Protein AF-A0A5E9ART2-F1 (afdb_monomer_lite)

Radius of gyration: 23.24 Å; chains: 1; bounding box: 52×33×61 Å

pLDDT: mean 84.57, std 8.69, range [63.69, 96.0]

Secondary structure (DSSP, 8-state):
-EEEEEE--EE------EEEE-TTS-EEEE----EE---EEEEEEEEETTEEEEEE--HHHHHHTTT-S-S-GGGS----SSEEEEEE--B-SSS-B-

Foldseek 3Di:
DWDWDKDWDKDWDPDDFDWDQDPVRDIDTDDIDIDTDDMDTQDTWDDDPQWIWAWAADPQQVVVVHCPPDPCSPVDDDGDSTDTDTGGWDDPVPPDID

Sequence (98 aa):
KTYTETRFNFGNRNGYGATATTTGGGTALLGNPAGNKSVSLNFAWIQLGGLRVGKDESAFNTFIGYAGNVIQDTIVPYGDFDTNVVQYYFDAGNGFSA

Structure (mmCIF, N/CA/C/O backbone):
data_AF-A0A5E9ART2-F1
#
_entry.id   AF-A0A5E9ART2-F1
#
loop_
_atom_site.group_PDB
_atom_site.id
_atom_site.type_symbol
_atom_site.label_atom_id
_atom_site.label_alt_id
_atom_site.label_comp_id
_atom_site.label_asym_id
_atom_site.label_entity_id
_atom_site.label_seq_id
_atom_site.pdbx_PDB_ins_code
_atom_site.Cartn_x
_atom_site.Cartn_y
_atom_site.Cartn_z
_atom_site.occupancy
_atom_site.B_iso_or_equiv
_atom_site.auth_seq_id
_atom_site.auth_comp_id
_atom_site.auth_asym_id
_atom_site.auth_atom_id
_atom_site.pdbx_PDB_model_num
ATOM 1 N N . LYS A 1 1 ? -14.138 -6.495 2.794 1.00 90.38 1 LYS A N 1
ATOM 2 C CA . LYS A 1 1 ? -13.603 -5.895 1.546 1.00 90.38 1 LYS A CA 1
ATOM 3 C C . LYS A 1 1 ? -12.153 -6.323 1.376 1.00 90.38 1 LYS A C 1
ATOM 5 O O . LYS A 1 1 ? -11.481 -6.504 2.381 1.00 90.38 1 LYS A O 1
ATOM 10 N N . THR A 1 2 ? -11.691 -6.478 0.144 1.00 93.88 2 THR A N 1
ATOM 11 C CA . THR A 1 2 ? -10.321 -6.905 -0.171 1.00 93.88 2 THR A CA 1
ATOM 12 C C . THR A 1 2 ? -9.800 -6.002 -1.278 1.00 93.88 2 THR A C 1
ATOM 14 O O . THR A 1 2 ? -10.579 -5.642 -2.161 1.00 93.88 2 THR A O 1
ATOM 17 N N . TYR A 1 3 ? -8.527 -5.621 -1.223 1.00 94.62 3 TYR A N 1
ATOM 18 C CA . TYR A 1 3 ? -7.878 -4.818 -2.257 1.00 94.62 3 TYR A CA 1
ATOM 19 C C . TYR A 1 3 ? -6.485 -5.361 -2.539 1.00 94.62 3 TYR A C 1
ATOM 21 O O . TYR A 1 3 ? -5.776 -5.814 -1.638 1.00 94.62 3 TYR A O 1
ATOM 29 N N . THR A 1 4 ? -6.099 -5.346 -3.806 1.00 95.75 4 THR A N 1
ATOM 30 C CA . THR A 1 4 ? -4.766 -5.750 -4.234 1.00 95.75 4 THR A CA 1
ATOM 31 C C . THR A 1 4 ? -4.388 -4.972 -5.480 1.00 95.75 4 THR A C 1
ATOM 33 O O . THR A 1 4 ? -5.182 -4.881 -6.414 1.00 95.75 4 THR A O 1
ATOM 36 N N . GLU A 1 5 ? -3.164 -4.458 -5.500 1.00 95.31 5 GLU A N 1
ATOM 37 C CA . GLU A 1 5 ? -2.558 -3.824 -6.661 1.00 95.31 5 GLU A CA 1
ATOM 38 C C . GLU A 1 5 ? -1.205 -4.469 -6.950 1.00 95.31 5 GLU A C 1
ATOM 40 O O . GLU A 1 5 ? -0.230 -4.303 -6.211 1.00 95.31 5 GLU A O 1
ATOM 45 N N . THR A 1 6 ? -1.157 -5.180 -8.071 1.00 95.50 6 THR A N 1
ATOM 46 C CA . THR A 1 6 ? 0.053 -5.806 -8.599 1.00 95.50 6 THR A CA 1
ATOM 47 C C . THR A 1 6 ? 0.395 -5.161 -9.931 1.00 95.50 6 THR A C 1
ATOM 49 O O . THR A 1 6 ? -0.458 -5.062 -10.813 1.00 95.50 6 THR A O 1
ATOM 52 N N . ARG A 1 7 ? 1.654 -4.765 -10.111 1.00 95.31 7 ARG A N 1
ATOM 53 C CA . ARG A 1 7 ? 2.154 -4.194 -11.359 1.00 95.31 7 ARG A CA 1
ATOM 54 C C . ARG A 1 7 ? 3.111 -5.155 -12.047 1.00 95.31 7 ARG A C 1
ATOM 56 O O . ARG A 1 7 ? 4.146 -5.531 -11.497 1.00 95.31 7 ARG A O 1
ATOM 63 N N . PHE A 1 8 ? 2.782 -5.497 -13.287 1.00 96.00 8 PHE A N 1
ATOM 64 C CA . PHE A 1 8 ? 3.665 -6.221 -14.194 1.00 96.00 8 PHE A CA 1
ATOM 65 C C . PHE A 1 8 ? 4.407 -5.213 -15.060 1.00 96.00 8 PHE A C 1
ATOM 67 O O . PHE A 1 8 ? 3.790 -4.427 -15.777 1.00 96.00 8 PHE A O 1
ATOM 74 N N . ASN A 1 9 ? 5.732 -5.221 -14.965 1.00 93.56 9 ASN A N 1
ATOM 75 C CA . ASN A 1 9 ? 6.571 -4.242 -15.636 1.00 93.56 9 ASN A CA 1
ATOM 76 C C . ASN A 1 9 ? 7.253 -4.879 -16.849 1.00 93.56 9 ASN A C 1
ATOM 78 O O . ASN A 1 9 ? 7.743 -6.008 -16.792 1.00 93.56 9 ASN A O 1
ATOM 82 N N . PHE A 1 10 ? 7.338 -4.119 -17.934 1.00 93.31 10 PHE A N 1
ATOM 83 C CA . PHE A 1 10 ? 8.039 -4.500 -19.155 1.00 93.31 10 PHE A CA 1
ATOM 84 C C . PHE A 1 10 ? 9.051 -3.419 -19.496 1.00 93.31 10 PHE A C 1
ATOM 86 O O . PHE A 1 10 ? 8.862 -2.247 -19.177 1.00 93.31 10 PHE A O 1
ATOM 93 N N . GLY A 1 11 ? 10.140 -3.799 -20.149 1.00 90.25 11 GLY A N 1
ATOM 94 C CA . GLY A 1 11 ? 11.095 -2.818 -20.629 1.00 90.25 11 GLY A CA 1
ATOM 95 C C . GLY A 1 11 ? 12.230 -3.447 -21.403 1.00 90.25 11 GLY A C 1
ATOM 96 O O . GLY A 1 11 ? 12.483 -4.649 -21.342 1.00 90.25 11 GLY A O 1
ATOM 97 N N . ASN A 1 12 ? 12.953 -2.605 -22.112 1.00 86.88 12 ASN A N 1
ATOM 98 C CA . ASN A 1 12 ? 14.186 -2.976 -22.775 1.00 86.88 12 ASN A CA 1
ATOM 99 C C . ASN A 1 12 ? 15.380 -2.706 -21.833 1.00 86.88 12 ASN A C 1
ATOM 101 O O . ASN A 1 12 ? 15.218 -2.433 -20.635 1.00 86.88 12 ASN A O 1
ATOM 105 N N . ARG A 1 13 ? 16.600 -2.910 -22.314 1.00 79.62 13 ARG A N 1
ATOM 106 C CA . ARG A 1 13 ? 17.834 -2.522 -21.618 1.00 79.62 13 ARG A CA 1
ATOM 107 C C . ARG A 1 13 ? 18.237 -1.120 -22.095 1.00 79.62 13 ARG A C 1
ATOM 109 O O . ARG A 1 13 ? 17.794 -0.665 -23.143 1.00 79.62 13 ARG A O 1
ATOM 116 N N . ASN A 1 14 ? 19.111 -0.433 -21.365 1.00 74.94 14 ASN A N 1
ATOM 117 C CA . ASN A 1 14 ? 19.739 0.788 -21.884 1.00 74.94 14 ASN A CA 1
ATOM 118 C C . ASN A 1 14 ? 20.904 0.420 -22.827 1.00 74.94 14 ASN A C 1
ATOM 120 O O . ASN A 1 14 ? 22.064 0.709 -22.550 1.00 74.94 14 ASN A O 1
ATOM 124 N N . GLY A 1 15 ? 20.606 -0.368 -23.865 1.00 70.00 15 GLY A N 1
ATOM 125 C CA . GLY A 1 15 ? 21.576 -0.768 -24.880 1.00 70.00 15 GLY A CA 1
ATOM 126 C C . GLY A 1 15 ? 21.600 0.252 -26.012 1.00 70.00 15 GLY A C 1
ATOM 127 O O . GLY A 1 15 ? 20.545 0.573 -26.558 1.00 70.00 15 GLY A O 1
ATOM 128 N N . TYR A 1 16 ? 22.789 0.738 -26.374 1.00 67.75 16 TYR A N 1
ATOM 129 C CA . TYR A 1 16 ? 22.975 1.517 -27.598 1.00 67.75 16 TYR A CA 1
ATOM 130 C C . TYR A 1 16 ? 22.651 0.646 -28.812 1.00 67.75 16 TYR A C 1
ATOM 132 O O . TYR A 1 16 ? 23.026 -0.527 -28.840 1.00 67.75 16 TYR A O 1
ATOM 140 N N . GLY A 1 17 ? 21.976 1.220 -29.811 1.00 69.56 17 GLY A N 1
ATOM 141 C CA . GLY A 1 17 ? 21.760 0.542 -31.085 1.00 69.56 17 GLY A CA 1
ATOM 142 C C . GLY A 1 17 ? 23.109 0.258 -31.734 1.00 69.56 17 GLY A C 1
ATOM 143 O O . GLY A 1 17 ? 23.768 1.176 -32.216 1.00 69.56 17 GLY A O 1
ATOM 144 N N . ALA A 1 18 ? 23.539 -0.998 -31.704 1.00 72.62 18 ALA A N 1
ATOM 145 C CA . ALA A 1 18 ? 24.747 -1.444 -32.374 1.00 72.62 18 ALA A CA 1
ATOM 146 C C . ALA A 1 18 ? 24.359 -2.168 -33.665 1.00 72.62 18 ALA A C 1
ATOM 148 O O . ALA A 1 18 ? 23.253 -2.688 -33.803 1.00 72.62 18 ALA A O 1
ATOM 149 N N . THR A 1 19 ? 25.267 -2.217 -34.630 1.00 82.50 19 THR A N 1
ATOM 150 C CA . THR A 1 19 ? 25.090 -3.006 -35.850 1.00 82.50 19 THR A CA 1
ATOM 151 C C . THR A 1 19 ? 26.265 -3.953 -36.012 1.00 82.50 19 THR A C 1
ATOM 153 O O . THR A 1 19 ? 27.407 -3.524 -35.870 1.00 82.50 19 THR A O 1
ATOM 156 N N . ALA A 1 20 ? 26.006 -5.221 -36.323 1.00 80.38 20 ALA A N 1
ATOM 157 C CA . ALA A 1 20 ? 27.033 -6.171 -36.746 1.00 80.38 20 ALA A CA 1
ATOM 158 C C . ALA A 1 20 ? 26.925 -6.450 -38.238 1.00 80.38 20 ALA A C 1
ATOM 160 O O . ALA A 1 20 ? 25.826 -6.551 -38.776 1.00 80.38 20 ALA A O 1
ATOM 161 N N . THR A 1 21 ? 28.063 -6.656 -38.890 1.00 85.06 21 THR A N 1
ATOM 162 C CA . THR A 1 21 ? 28.095 -7.222 -40.239 1.00 85.06 21 THR A CA 1
ATOM 163 C C . THR A 1 21 ? 27.861 -8.728 -40.147 1.00 85.06 21 THR A C 1
ATOM 165 O O . THR A 1 21 ? 28.551 -9.424 -39.401 1.00 85.06 21 THR A O 1
ATOM 168 N N . THR A 1 22 ? 26.874 -9.246 -40.872 1.00 82.25 22 THR A N 1
ATOM 169 C CA . THR A 1 22 ? 26.597 -10.684 -40.944 1.00 82.25 22 THR A CA 1
ATOM 170 C C . THR A 1 22 ? 27.631 -11.385 -41.824 1.00 82.25 22 THR A C 1
ATOM 172 O O . THR A 1 22 ? 28.252 -10.767 -42.688 1.00 82.25 22 THR A O 1
ATOM 175 N N . THR A 1 23 ? 27.787 -12.702 -41.663 1.00 84.88 23 THR A N 1
ATOM 176 C CA . THR A 1 23 ? 28.704 -13.528 -42.474 1.00 84.88 23 THR A CA 1
ATOM 177 C C . THR A 1 23 ? 28.430 -13.436 -43.987 1.00 84.88 23 THR A C 1
ATOM 179 O O . THR A 1 23 ? 29.315 -13.726 -44.782 1.00 84.88 23 THR A O 1
ATOM 182 N N . GLY A 1 24 ? 27.234 -12.986 -44.394 1.00 86.81 24 GLY A N 1
ATOM 183 C CA . GLY A 1 24 ? 26.854 -12.726 -45.789 1.00 86.81 24 GLY A CA 1
ATOM 184 C C . GLY A 1 24 ? 26.997 -11.269 -46.255 1.00 86.81 24 GLY A C 1
ATOM 185 O O . GLY A 1 24 ? 26.487 -10.938 -47.320 1.00 86.81 24 GLY A O 1
ATOM 186 N N . GLY A 1 25 ? 27.630 -10.385 -45.473 1.00 83.44 25 GLY A N 1
ATOM 187 C CA . GLY A 1 25 ? 27.871 -8.982 -45.844 1.00 83.44 25 GLY A CA 1
ATOM 188 C C . GLY A 1 25 ? 26.703 -8.012 -45.609 1.00 83.44 25 GLY A C 1
ATOM 189 O O . GLY A 1 25 ? 26.784 -6.860 -46.026 1.00 83.44 25 GLY A O 1
ATOM 190 N N . GLY A 1 26 ? 25.626 -8.442 -44.943 1.00 82.44 26 GLY A N 1
ATOM 191 C CA . GLY A 1 26 ? 24.509 -7.571 -44.545 1.00 82.44 26 GLY A CA 1
ATOM 192 C C . GLY A 1 26 ? 24.726 -6.914 -43.176 1.00 82.44 26 GLY A C 1
ATOM 193 O O . GLY A 1 26 ? 25.624 -7.305 -42.437 1.00 82.44 26 GLY A O 1
ATOM 194 N N . THR A 1 27 ? 23.890 -5.946 -42.796 1.00 81.81 27 THR A N 1
ATOM 195 C CA . THR A 1 27 ? 23.892 -5.347 -41.448 1.00 81.81 27 THR A CA 1
ATOM 196 C C . THR A 1 27 ? 22.802 -5.979 -40.573 1.00 81.81 27 THR A C 1
ATOM 198 O O . THR A 1 27 ? 21.651 -6.109 -40.982 1.00 81.81 27 THR A O 1
ATOM 201 N N . ALA A 1 28 ? 23.149 -6.390 -39.355 1.00 79.69 28 ALA A N 1
ATOM 202 C CA . ALA A 1 28 ? 22.227 -6.875 -38.332 1.00 79.69 28 ALA A CA 1
ATOM 203 C C . ALA A 1 28 ? 22.165 -5.874 -37.179 1.00 79.69 28 ALA A C 1
ATOM 205 O O . ALA A 1 28 ? 23.204 -5.441 -36.685 1.00 79.69 28 ALA A O 1
ATOM 206 N N . LEU A 1 29 ? 20.959 -5.535 -36.722 1.00 75.88 29 LEU A N 1
ATOM 207 C CA . LEU A 1 29 ? 20.775 -4.720 -35.523 1.00 75.88 29 LEU A CA 1
ATOM 208 C C . LEU A 1 29 ? 21.146 -5.558 -34.292 1.00 75.88 29 LEU A C 1
ATOM 210 O O . LEU A 1 29 ? 20.456 -6.511 -33.930 1.00 75.88 29 LEU A O 1
ATOM 214 N N . LEU A 1 30 ? 22.259 -5.210 -33.658 1.00 74.19 30 LEU A N 1
ATOM 215 C CA . LEU A 1 30 ? 22.667 -5.747 -32.376 1.00 74.19 30 LEU A CA 1
ATOM 216 C C . LEU A 1 30 ? 22.046 -4.921 -31.253 1.00 74.19 30 LEU A C 1
ATOM 218 O O . LEU A 1 30 ? 22.436 -3.786 -30.993 1.00 74.19 30 LEU A O 1
ATOM 222 N N . GLY A 1 31 ? 21.156 -5.575 -30.515 1.00 71.44 31 GLY A N 1
ATOM 223 C CA . GLY A 1 31 ? 20.865 -5.203 -29.140 1.00 71.44 31 GLY A CA 1
ATOM 224 C C . GLY A 1 31 ? 19.785 -4.142 -28.982 1.00 71.44 31 GLY A C 1
ATOM 225 O O . GLY A 1 31 ? 19.974 -2.975 -29.284 1.00 71.44 31 GLY A O 1
ATOM 226 N N . ASN A 1 32 ? 18.653 -4.575 -28.436 1.00 78.19 32 ASN A N 1
ATOM 227 C CA . ASN A 1 32 ? 18.022 -4.034 -27.231 1.00 78.19 32 ASN A CA 1
ATOM 228 C C . ASN A 1 32 ? 16.694 -4.793 -27.012 1.00 78.19 32 ASN A C 1
ATOM 230 O O . ASN A 1 32 ? 15.616 -4.212 -27.157 1.00 78.19 32 ASN A O 1
ATOM 234 N N . PRO A 1 33 ? 16.737 -6.120 -26.776 1.00 81.94 33 PRO A N 1
ATOM 235 C CA . PRO A 1 33 ? 15.520 -6.918 -26.736 1.00 81.94 33 PRO A CA 1
ATOM 236 C C . PRO A 1 33 ? 14.623 -6.472 -25.576 1.00 81.94 33 PRO A C 1
ATOM 238 O O . PRO A 1 33 ? 15.088 -6.281 -24.447 1.00 81.94 33 PRO A O 1
ATOM 241 N N . ALA A 1 34 ? 13.331 -6.321 -25.863 1.00 87.00 34 ALA A N 1
ATOM 242 C CA . ALA A 1 34 ? 12.317 -6.142 -24.835 1.00 87.00 34 ALA A CA 1
ATOM 243 C C . ALA A 1 34 ? 12.207 -7.412 -23.980 1.00 87.00 34 ALA A C 1
ATOM 245 O O . ALA A 1 34 ? 12.358 -8.529 -24.476 1.00 87.00 34 ALA A O 1
AT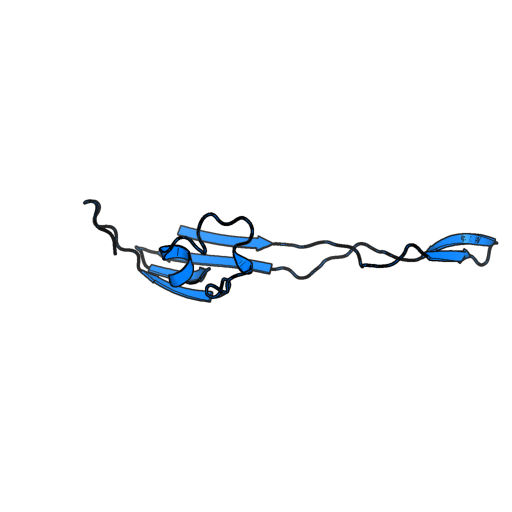OM 246 N N . GLY A 1 35 ? 11.938 -7.237 -22.691 1.00 89.88 35 GLY A N 1
ATOM 247 C CA . GLY A 1 35 ? 11.713 -8.344 -21.776 1.00 89.88 35 GLY A CA 1
ATOM 248 C C . GLY A 1 35 ? 10.923 -7.928 -20.544 1.00 89.88 35 GLY A C 1
ATOM 249 O O . GLY A 1 35 ? 10.681 -6.744 -20.289 1.00 89.88 35 GLY A O 1
ATOM 250 N N . ASN A 1 36 ? 10.536 -8.930 -19.765 1.00 93.62 36 ASN A N 1
ATOM 251 C CA . ASN A 1 36 ? 9.848 -8.720 -18.500 1.00 93.62 36 ASN A CA 1
ATOM 252 C C . ASN A 1 36 ? 10.811 -8.096 -17.479 1.00 93.62 36 ASN A C 1
ATOM 254 O O . ASN A 1 36 ? 12.009 -8.396 -17.458 1.00 93.62 36 ASN A O 1
ATOM 258 N N . LYS A 1 37 ? 10.279 -7.224 -16.627 1.00 91.75 37 LYS A N 1
ATOM 259 C CA . LYS A 1 37 ? 10.954 -6.685 -15.442 1.00 91.75 37 LYS A CA 1
ATOM 260 C C . LYS A 1 37 ? 10.304 -7.267 -14.187 1.00 91.75 37 LYS A C 1
ATOM 262 O O . LYS A 1 37 ? 9.328 -8.012 -14.272 1.00 91.75 37 LYS A O 1
ATOM 267 N N . SER A 1 38 ? 10.858 -6.933 -13.025 1.00 93.81 38 SER A N 1
ATOM 268 C CA . 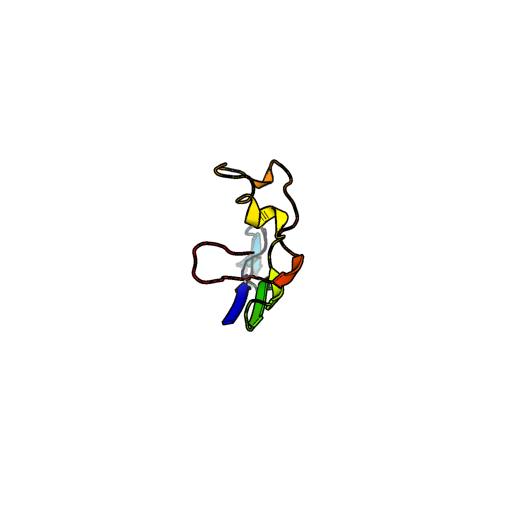SER A 1 38 ? 10.308 -7.364 -11.741 1.00 93.81 38 SER A CA 1
ATOM 269 C C . SER A 1 38 ? 8.843 -6.957 -11.601 1.00 93.81 38 SER A C 1
ATOM 271 O O . SER A 1 38 ? 8.452 -5.841 -11.952 1.00 93.81 38 SER A O 1
ATOM 273 N N . VAL A 1 39 ? 8.042 -7.874 -11.069 1.00 94.56 39 VAL A N 1
ATOM 274 C CA . VAL A 1 39 ? 6.670 -7.599 -10.641 1.00 94.56 39 VAL A CA 1
ATOM 275 C C . VAL A 1 39 ? 6.733 -6.861 -9.306 1.00 94.56 39 VAL A C 1
ATOM 277 O O . VAL A 1 39 ? 7.527 -7.243 -8.447 1.00 94.56 39 VAL A O 1
ATOM 280 N N . SER A 1 40 ? 5.918 -5.821 -9.126 1.00 93.12 40 SER A N 1
ATOM 281 C CA . SER A 1 40 ? 5.769 -5.147 -7.831 1.00 93.12 40 SER A CA 1
ATOM 282 C C . SER A 1 40 ? 4.373 -5.381 -7.263 1.00 93.12 40 SER A C 1
ATOM 284 O O . SER A 1 40 ? 3.383 -5.380 -7.994 1.00 93.12 40 SER A O 1
ATOM 286 N N . LEU A 1 41 ? 4.303 -5.606 -5.954 1.00 92.56 41 LEU A N 1
ATOM 287 C CA . LEU A 1 41 ? 3.059 -5.683 -5.195 1.00 92.56 41 LEU A CA 1
ATOM 288 C C . LEU A 1 41 ? 2.987 -4.430 -4.330 1.00 92.56 41 LEU A C 1
ATOM 290 O O . LEU A 1 41 ? 3.749 -4.330 -3.368 1.00 92.56 41 LEU A O 1
ATOM 294 N N . ASN A 1 42 ? 2.122 -3.489 -4.695 1.00 90.88 42 ASN A N 1
ATOM 295 C CA . ASN A 1 42 ? 2.048 -2.182 -4.039 1.00 90.88 42 ASN A CA 1
ATOM 296 C C . ASN A 1 42 ? 1.088 -2.247 -2.843 1.00 90.88 42 ASN A C 1
ATOM 298 O O . ASN A 1 42 ? 1.448 -1.881 -1.733 1.00 90.88 42 ASN A O 1
ATOM 302 N N . PHE A 1 43 ? -0.088 -2.849 -3.043 1.00 93.19 43 PHE A N 1
ATOM 303 C CA . PHE A 1 43 ? -1.111 -3.010 -2.009 1.00 93.19 43 PHE A CA 1
ATOM 304 C C . PHE A 1 43 ? -1.634 -4.444 -1.999 1.00 93.19 43 PHE A C 1
ATOM 306 O O . PHE A 1 43 ? -1.848 -5.022 -3.064 1.00 93.19 43 PHE A O 1
ATOM 313 N N . ALA A 1 44 ? -1.871 -5.022 -0.822 1.00 95.56 44 ALA A N 1
ATOM 314 C CA . ALA A 1 44 ? -2.500 -6.337 -0.695 1.00 95.56 44 ALA A CA 1
ATOM 315 C C . ALA A 1 44 ? -3.082 -6.536 0.704 1.00 95.56 44 ALA A C 1
ATOM 317 O O . ALA A 1 44 ? -2.363 -6.918 1.625 1.00 95.56 44 ALA A O 1
ATOM 318 N N . TRP A 1 45 ? -4.382 -6.311 0.881 1.00 95.44 45 TRP A N 1
ATOM 319 C CA . TRP A 1 45 ? -5.010 -6.419 2.196 1.00 95.44 45 TRP A CA 1
ATOM 320 C C . TRP A 1 45 ? -6.449 -6.927 2.147 1.00 95.44 45 TRP A C 1
ATOM 322 O O . TRP A 1 45 ? -7.174 -6.793 1.157 1.00 95.44 45 TRP A O 1
ATOM 332 N N . ILE A 1 46 ? -6.880 -7.472 3.283 1.00 95.31 46 ILE A N 1
ATOM 333 C CA . ILE A 1 46 ? -8.266 -7.838 3.574 1.00 95.31 46 ILE A CA 1
ATOM 334 C C . ILE A 1 46 ? -8.760 -7.018 4.765 1.00 95.31 46 ILE A C 1
ATOM 336 O O . ILE A 1 46 ? -8.005 -6.761 5.699 1.00 95.31 46 ILE A O 1
ATOM 340 N N . GLN A 1 47 ? -10.024 -6.593 4.733 1.00 93.88 47 GLN A N 1
ATOM 341 C CA . GLN A 1 47 ? -10.684 -5.916 5.846 1.00 93.88 47 GLN A CA 1
ATOM 342 C C . GLN A 1 47 ? -12.045 -6.544 6.157 1.00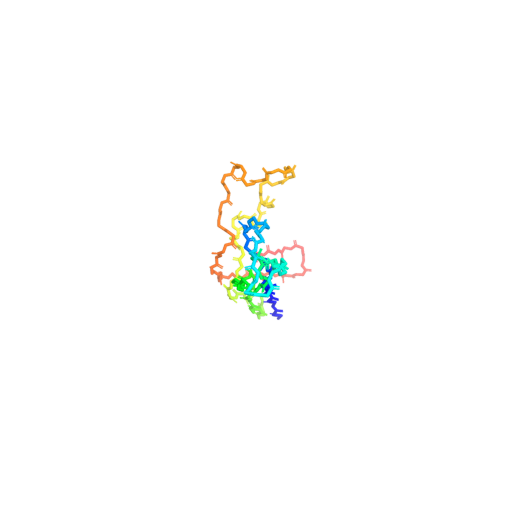 93.88 47 GLN A C 1
ATOM 344 O O . GLN A 1 47 ? -12.917 -6.629 5.281 1.00 93.88 47 GLN A O 1
ATOM 349 N N . LEU A 1 48 ? -12.237 -6.916 7.423 1.00 92.25 48 LEU A N 1
ATOM 350 C CA . LEU A 1 48 ? -13.434 -7.552 7.972 1.00 92.25 48 LEU A CA 1
ATOM 351 C C . LEU A 1 48 ? -13.886 -6.781 9.215 1.00 92.25 48 LEU A C 1
ATOM 353 O O . LEU A 1 48 ? -13.115 -6.636 10.156 1.00 92.25 48 LEU A O 1
ATOM 357 N N . GLY A 1 49 ? -15.117 -6.261 9.209 1.00 90.06 49 GLY A N 1
ATOM 358 C CA . GLY A 1 49 ? -15.695 -5.593 10.385 1.00 90.06 49 GLY A CA 1
ATOM 359 C C . GLY A 1 49 ? -14.844 -4.456 10.966 1.00 90.06 49 GLY A C 1
ATOM 360 O O . GLY A 1 49 ? -14.807 -4.299 12.176 1.00 90.06 49 GLY A O 1
ATOM 361 N N . GLY A 1 50 ? -14.108 -3.721 10.125 1.00 90.06 50 GLY A N 1
ATOM 362 C CA . GLY A 1 50 ? -13.199 -2.649 10.557 1.00 90.06 50 GLY A CA 1
ATOM 363 C C . GLY A 1 50 ? -11.732 -3.067 10.684 1.00 90.06 50 GLY A C 1
ATOM 364 O O . GLY A 1 50 ? -10.859 -2.249 10.416 1.00 90.06 50 GLY A O 1
ATOM 365 N N . LEU A 1 51 ? -11.432 -4.338 10.968 1.00 92.50 51 LEU A N 1
ATOM 366 C CA . LEU A 1 51 ? -10.057 -4.842 11.073 1.00 92.50 51 LEU A CA 1
ATOM 367 C C . LEU A 1 51 ? -9.461 -5.096 9.687 1.00 92.50 51 LEU A C 1
ATOM 369 O O . LEU A 1 51 ? -10.003 -5.906 8.935 1.00 92.50 51 LEU A O 1
ATOM 373 N N . ARG A 1 52 ? -8.346 -4.439 9.360 1.00 93.69 52 ARG A N 1
ATOM 374 C CA . ARG A 1 52 ? -7.540 -4.652 8.151 1.00 93.69 52 ARG A CA 1
ATOM 375 C C . ARG A 1 52 ? -6.191 -5.272 8.500 1.00 93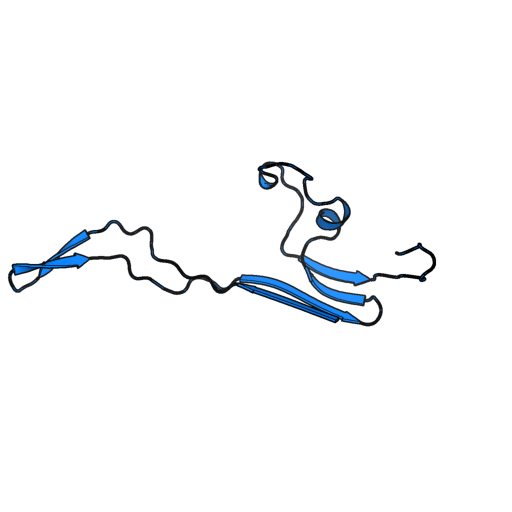.69 52 ARG A C 1
ATOM 377 O O . ARG A 1 52 ? -5.509 -4.806 9.409 1.00 93.69 52 ARG A O 1
ATOM 384 N N . VAL A 1 53 ? -5.796 -6.270 7.713 1.00 93.62 53 VAL A N 1
ATOM 385 C CA . VAL A 1 53 ? -4.473 -6.907 7.771 1.00 93.62 53 VAL A CA 1
ATOM 386 C C . VAL A 1 53 ? -3.928 -7.073 6.353 1.00 93.62 53 VAL A C 1
ATOM 388 O O . VAL A 1 53 ? -4.675 -7.464 5.449 1.00 93.62 53 VAL A O 1
ATOM 391 N N . GLY A 1 54 ? -2.641 -6.788 6.151 1.00 94.81 54 GLY A N 1
ATOM 392 C CA . GLY A 1 54 ? -1.965 -7.009 4.873 1.00 94.81 54 GLY A CA 1
ATOM 393 C C . GLY A 1 54 ? -0.787 -6.072 4.635 1.00 94.81 54 GLY A C 1
ATOM 394 O O . GLY A 1 54 ? -0.131 -5.649 5.580 1.00 94.81 54 GLY A O 1
ATOM 395 N N . LYS A 1 55 ? -0.539 -5.752 3.367 1.00 93.44 55 LYS A N 1
ATOM 396 C CA . LYS A 1 55 ? 0.423 -4.752 2.909 1.00 93.44 55 LYS A CA 1
ATOM 397 C C . LYS A 1 55 ? -0.303 -3.482 2.475 1.00 93.44 55 LYS A C 1
ATOM 399 O O . LYS A 1 55 ? -1.225 -3.552 1.655 1.00 93.44 55 LYS A O 1
ATOM 404 N N . ASP A 1 56 ? 0.129 -2.356 3.019 1.00 90.75 56 ASP A N 1
ATOM 405 C CA . ASP A 1 56 ? -0.373 -1.019 2.712 1.00 90.75 56 ASP A CA 1
ATOM 406 C C . ASP A 1 56 ? 0.722 0.012 3.042 1.00 90.75 56 ASP A C 1
ATOM 408 O O . ASP A 1 56 ? 1.793 -0.331 3.556 1.00 90.75 56 ASP A O 1
ATOM 412 N N . GLU A 1 57 ? 0.463 1.277 2.764 1.00 89.81 57 GLU A N 1
ATOM 413 C CA . GLU A 1 57 ? 1.361 2.357 3.167 1.00 89.81 57 GLU A CA 1
ATOM 414 C C . GLU A 1 57 ? 1.260 2.640 4.672 1.00 89.81 57 GLU A C 1
ATOM 416 O O . GLU A 1 57 ? 0.273 2.301 5.332 1.00 89.81 57 GLU A O 1
ATOM 421 N N . SER A 1 58 ? 2.298 3.269 5.232 1.00 83.06 58 SER A N 1
ATOM 422 C CA . SER A 1 58 ? 2.323 3.613 6.654 1.00 83.06 58 SER A CA 1
ATOM 423 C C . SER A 1 58 ? 1.147 4.513 7.035 1.00 83.06 58 SER A C 1
ATOM 425 O O . SER A 1 58 ? 0.941 5.568 6.430 1.00 83.06 58 SER A O 1
ATOM 427 N N . ALA A 1 59 ? 0.449 4.168 8.122 1.00 81.88 59 ALA A N 1
ATOM 428 C CA . ALA A 1 59 ? -0.622 4.998 8.673 1.00 81.88 59 ALA A CA 1
ATOM 429 C C . ALA A 1 59 ? -0.148 6.425 9.006 1.00 81.88 59 ALA A C 1
ATOM 431 O O . ALA A 1 59 ? -0.924 7.371 8.893 1.00 81.88 59 ALA A O 1
ATOM 432 N N . PHE A 1 60 ? 1.131 6.602 9.359 1.00 82.00 60 PHE A N 1
ATOM 433 C CA . PHE A 1 60 ? 1.719 7.926 9.585 1.00 82.00 60 PHE A CA 1
ATOM 434 C C . PHE A 1 60 ? 1.752 8.776 8.313 1.00 82.00 60 PHE A C 1
ATOM 436 O O . PHE A 1 60 ? 1.512 9.975 8.397 1.00 82.00 60 PHE A O 1
ATOM 443 N N . ASN A 1 61 ? 2.004 8.163 7.154 1.00 79.44 61 ASN A N 1
ATOM 444 C CA . ASN A 1 61 ? 2.033 8.855 5.866 1.00 79.44 61 ASN A CA 1
ATOM 445 C C . ASN A 1 61 ? 0.616 9.155 5.377 1.00 79.44 61 ASN A C 1
ATOM 447 O O . ASN A 1 61 ? 0.315 10.282 4.990 1.00 79.44 61 ASN A O 1
ATOM 451 N N . THR A 1 62 ? -0.284 8.174 5.438 1.00 82.69 62 THR A N 1
ATOM 452 C CA . THR A 1 62 ? -1.640 8.339 4.903 1.00 82.69 62 THR A CA 1
ATOM 453 C C . THR A 1 62 ? -2.485 9.292 5.745 1.00 82.69 62 THR A C 1
ATOM 455 O O . THR A 1 62 ? -3.293 10.036 5.198 1.00 82.69 62 THR A O 1
ATOM 458 N N . PHE A 1 63 ? -2.304 9.300 7.072 1.00 81.19 63 PHE A N 1
ATOM 459 C CA . PHE A 1 63 ? -3.108 10.128 7.977 1.00 81.19 63 PHE A CA 1
ATOM 460 C C . PHE A 1 63 ? -2.866 11.629 7.783 1.00 81.19 63 PHE A C 1
ATOM 462 O O . PHE A 1 63 ? -3.808 12.415 7.848 1.00 81.19 63 PHE A O 1
ATOM 469 N N . ILE A 1 64 ? -1.619 12.029 7.517 1.00 82.12 64 ILE A N 1
ATOM 470 C CA . ILE A 1 64 ? -1.254 13.438 7.299 1.00 82.12 64 ILE A CA 1
ATOM 471 C C . ILE A 1 64 ? -1.425 13.890 5.841 1.00 82.12 64 ILE A C 1
ATOM 473 O O . ILE A 1 64 ? -1.252 15.071 5.549 1.00 82.12 64 ILE A O 1
ATOM 477 N N . GLY A 1 65 ? -1.771 12.974 4.930 1.00 81.94 65 GLY A N 1
ATOM 478 C CA . GLY A 1 65 ? -1.865 13.264 3.501 1.00 81.94 65 GLY A CA 1
ATOM 479 C C . GLY A 1 65 ? -0.502 13.350 2.808 1.00 81.94 65 GLY A C 1
ATOM 480 O O . GLY A 1 65 ? -0.300 14.235 1.975 1.00 81.94 65 GLY A O 1
ATOM 481 N N . TYR A 1 66 ? 0.408 12.419 3.116 1.00 83.50 66 TYR A N 1
ATOM 482 C CA . TYR A 1 66 ? 1.756 12.333 2.538 1.00 83.50 66 TYR A CA 1
ATOM 483 C C . TYR A 1 66 ? 2.578 13.601 2.830 1.00 83.50 66 TYR A C 1
ATOM 485 O O . TYR A 1 66 ? 2.403 14.230 3.873 1.00 83.50 66 TYR A O 1
ATOM 493 N N . ALA A 1 67 ? 3.466 14.015 1.926 1.00 79.38 67 ALA A N 1
ATOM 494 C CA . ALA A 1 67 ? 4.175 15.292 2.035 1.00 79.38 67 ALA A CA 1
ATOM 495 C C . ALA A 1 67 ? 3.326 16.513 1.592 1.00 79.38 67 ALA A C 1
ATOM 497 O O . ALA A 1 67 ? 3.845 17.624 1.461 1.00 79.38 67 ALA A O 1
ATOM 498 N N . GLY A 1 68 ? 2.011 16.343 1.404 1.00 76.81 68 GLY A N 1
ATOM 499 C CA . GLY A 1 68 ? 1.091 17.398 0.978 1.00 76.81 68 GLY A CA 1
ATOM 500 C C . GLY A 1 68 ? 1.181 17.728 -0.518 1.00 76.81 68 GLY A C 1
ATOM 501 O O . GLY A 1 68 ? 1.692 16.956 -1.324 1.00 76.81 68 GLY A O 1
ATOM 502 N N . ASN A 1 69 ? 0.669 18.899 -0.914 1.00 78.31 69 ASN A N 1
ATOM 503 C CA . ASN A 1 69 ? 0.588 19.321 -2.321 1.00 78.31 69 ASN A CA 1
ATOM 504 C C . ASN A 1 69 ? 1.917 19.895 -2.838 1.00 78.31 69 ASN A C 1
ATOM 506 O O . ASN A 1 69 ? 2.010 21.080 -3.168 1.00 78.31 69 ASN A O 1
ATOM 510 N N . VAL A 1 70 ? 2.955 19.068 -2.906 1.00 72.75 70 VAL A N 1
ATOM 511 C CA . VAL A 1 70 ? 4.253 19.437 -3.482 1.00 72.75 70 VAL A CA 1
ATOM 512 C C . VAL A 1 70 ? 4.525 18.638 -4.756 1.00 72.75 70 VAL A C 1
ATOM 514 O O . VAL A 1 70 ? 4.176 17.469 -4.868 1.00 72.75 70 VAL A O 1
ATOM 517 N N . ILE A 1 71 ? 5.148 19.283 -5.746 1.00 76.50 71 ILE A N 1
ATOM 518 C CA . ILE A 1 71 ? 5.400 18.691 -7.076 1.00 76.50 71 ILE A CA 1
ATOM 519 C C . ILE A 1 71 ? 6.39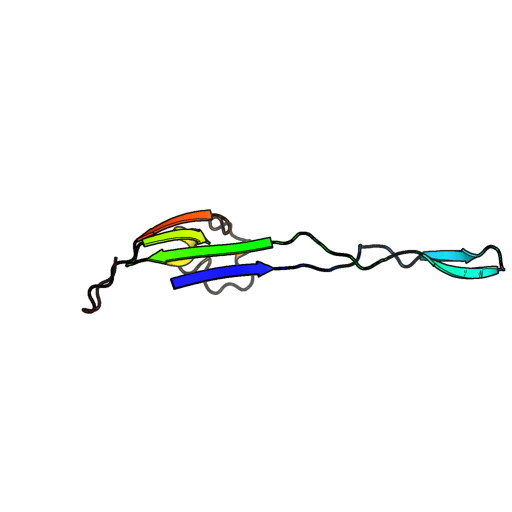7 17.520 -6.998 1.00 76.50 71 ILE A C 1
ATOM 521 O O . ILE A 1 71 ? 6.311 16.578 -7.782 1.00 76.50 71 ILE A O 1
ATOM 525 N N . GLN A 1 72 ? 7.338 17.573 -6.051 1.00 69.81 72 GLN A N 1
ATOM 526 C CA . GLN A 1 72 ? 8.279 16.494 -5.752 1.00 69.81 72 GLN A CA 1
ATOM 527 C C . GLN A 1 72 ? 8.313 16.246 -4.252 1.00 69.81 72 GLN A C 1
ATOM 529 O O . GLN A 1 72 ? 9.091 16.849 -3.514 1.00 69.81 72 GLN A O 1
ATOM 534 N N . ASP A 1 73 ? 7.451 15.346 -3.813 1.00 63.69 73 ASP A N 1
ATOM 535 C CA . ASP A 1 73 ? 7.259 15.058 -2.399 1.00 63.69 73 ASP A CA 1
ATOM 536 C C . ASP A 1 73 ? 8.355 14.142 -1.815 1.00 63.69 73 ASP A C 1
ATOM 538 O O . ASP A 1 73 ? 8.627 14.176 -0.622 1.00 63.69 73 ASP A O 1
ATOM 542 N N . THR A 1 74 ? 9.088 13.433 -2.682 1.00 65.06 74 THR A N 1
ATOM 543 C CA . THR A 1 74 ? 10.168 12.496 -2.335 1.00 65.06 74 THR A CA 1
ATOM 544 C C . THR A 1 74 ? 11.516 13.162 -2.049 1.00 65.06 74 THR A C 1
ATOM 546 O O . THR A 1 74 ? 12.467 12.477 -1.673 1.00 65.06 74 THR A O 1
ATOM 549 N N . ILE A 1 75 ? 11.629 14.488 -2.213 1.00 70.56 75 ILE A N 1
ATOM 550 C CA . ILE A 1 75 ? 12.843 15.243 -1.841 1.00 70.56 75 ILE A CA 1
ATOM 551 C C . ILE A 1 75 ? 12.979 15.334 -0.316 1.00 70.56 75 ILE A C 1
ATOM 553 O O . ILE A 1 75 ? 14.095 15.352 0.206 1.00 70.56 75 ILE A O 1
ATOM 557 N N . VAL A 1 76 ? 11.855 15.378 0.402 1.00 66.38 76 VAL A N 1
ATOM 558 C CA . VAL A 1 76 ? 11.826 15.340 1.864 1.00 66.38 76 VAL A CA 1
ATOM 559 C C . VAL A 1 76 ? 11.439 13.922 2.273 1.00 66.38 76 VAL A C 1
ATOM 561 O O . VAL A 1 76 ? 10.351 13.487 1.918 1.00 66.38 76 VAL A O 1
ATOM 564 N N . PRO A 1 77 ? 12.284 13.172 2.998 1.00 66.19 77 PRO A N 1
ATOM 565 C CA . PRO A 1 77 ? 11.918 11.830 3.434 1.00 66.19 77 PRO A CA 1
ATOM 566 C C . PRO A 1 77 ? 10.695 11.868 4.359 1.00 66.19 77 PRO A C 1
ATOM 568 O O . PR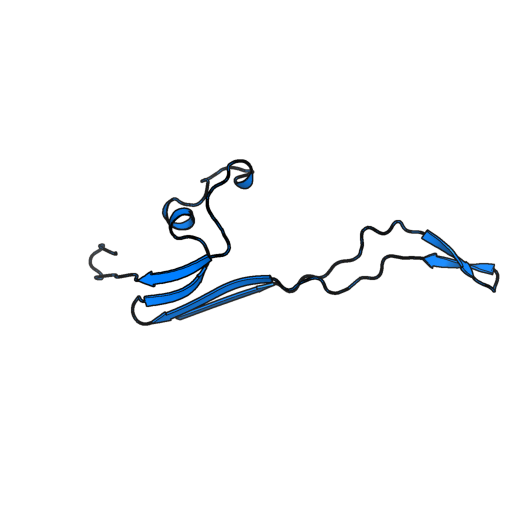O A 1 77 ? 10.733 12.529 5.398 1.00 66.19 77 PRO A O 1
ATOM 571 N N . TYR A 1 78 ? 9.630 11.145 4.006 1.00 66.06 78 TYR A N 1
ATOM 572 C CA . TYR A 1 78 ? 8.442 11.002 4.845 1.00 66.06 78 TYR A CA 1
ATOM 573 C C . TYR A 1 78 ? 7.966 9.538 4.836 1.00 66.06 78 TYR A C 1
ATOM 575 O O . TYR A 1 78 ? 7.341 9.059 3.898 1.00 66.06 78 TYR A O 1
ATOM 583 N N . GLY A 1 79 ? 8.337 8.804 5.889 1.00 70.62 79 GLY A N 1
ATOM 584 C CA . GLY A 1 79 ? 7.927 7.418 6.150 1.00 70.62 79 GLY A CA 1
ATOM 585 C C . GLY A 1 79 ? 8.160 6.399 5.023 1.00 70.62 79 GLY A C 1
ATOM 586 O O . GLY A 1 79 ? 8.739 6.687 3.980 1.00 70.62 79 GLY A O 1
ATOM 587 N N . ASP A 1 80 ? 7.685 5.179 5.261 1.00 74.94 80 ASP A N 1
ATOM 588 C CA . ASP A 1 80 ? 7.793 4.071 4.312 1.00 74.94 80 ASP A CA 1
ATOM 589 C C . ASP A 1 80 ? 6.468 3.852 3.565 1.00 74.94 80 ASP A C 1
ATOM 591 O O . ASP A 1 80 ? 5.381 3.910 4.152 1.00 74.94 80 ASP A O 1
ATOM 595 N N . PHE A 1 81 ? 6.562 3.542 2.269 1.00 77.69 81 PHE A N 1
ATOM 596 C CA . PHE A 1 81 ? 5.411 3.209 1.413 1.00 77.69 81 PHE A CA 1
ATOM 597 C C . PHE A 1 81 ? 5.113 1.707 1.355 1.00 77.69 81 PHE A C 1
ATOM 599 O O . PHE A 1 81 ? 4.020 1.296 0.985 1.00 77.69 81 PHE A O 1
ATOM 606 N N . ASP A 1 82 ? 6.073 0.874 1.748 1.00 83.88 82 ASP A N 1
ATOM 607 C CA . ASP A 1 82 ? 5.946 -0.580 1.736 1.00 83.88 82 ASP A CA 1
ATOM 608 C C . ASP A 1 82 ? 5.906 -1.111 3.172 1.00 83.88 82 ASP A C 1
ATOM 610 O O . ASP A 1 82 ? 6.921 -1.557 3.708 1.00 83.88 82 ASP A O 1
ATOM 614 N N . THR A 1 83 ? 4.732 -1.084 3.809 1.00 86.19 83 THR A N 1
ATOM 615 C CA . THR A 1 83 ? 4.582 -1.554 5.195 1.00 86.19 83 THR A CA 1
ATOM 616 C C . THR A 1 83 ? 3.627 -2.739 5.318 1.00 86.19 83 THR A C 1
ATOM 618 O O . THR A 1 83 ? 2.666 -2.884 4.563 1.00 86.19 83 THR A O 1
ATOM 621 N N . ASN A 1 84 ? 3.893 -3.620 6.286 1.00 89.50 84 ASN A N 1
ATOM 622 C CA . ASN A 1 84 ? 2.880 -4.565 6.751 1.00 89.50 84 ASN A CA 1
ATOM 623 C C . ASN A 1 84 ? 2.012 -3.848 7.779 1.00 89.50 84 ASN A C 1
ATOM 625 O O . ASN A 1 84 ? 2.534 -3.244 8.715 1.00 89.50 84 ASN A O 1
ATOM 629 N N . VAL A 1 85 ? 0.700 -3.951 7.627 1.00 91.44 85 VAL A N 1
ATOM 630 C CA . VAL A 1 85 ? -0.259 -3.245 8.466 1.00 91.44 85 VAL A CA 1
ATOM 631 C C . VAL A 1 85 ? -1.174 -4.216 9.194 1.00 91.44 85 VAL A C 1
ATOM 633 O O . VAL A 1 85 ? -1.637 -5.223 8.650 1.00 91.44 85 VAL A O 1
ATOM 636 N N . VAL A 1 86 ? -1.469 -3.853 10.438 1.00 91.94 86 VAL A N 1
ATOM 637 C CA . VAL A 1 86 ? -2.598 -4.351 11.220 1.00 91.94 86 VAL A CA 1
ATOM 638 C C . VAL A 1 86 ? -3.269 -3.113 11.793 1.00 91.94 86 VAL A C 1
ATOM 640 O O . VAL A 1 86 ? -2.683 -2.424 12.623 1.00 91.94 86 VAL A O 1
ATOM 643 N N . GLN A 1 87 ? -4.469 -2.798 11.316 1.00 90.31 87 GLN A N 1
ATOM 644 C CA . GLN A 1 87 ? -5.180 -1.578 11.700 1.00 90.31 87 GLN A CA 1
ATOM 645 C C . GLN A 1 87 ? -6.669 -1.847 11.874 1.00 90.31 87 GLN A C 1
ATOM 647 O O . GLN A 1 87 ? -7.233 -2.716 11.210 1.00 90.31 87 GLN A O 1
ATOM 652 N N . TYR A 1 88 ? -7.318 -1.086 12.745 1.00 90.62 88 TYR A N 1
ATOM 653 C CA . TYR A 1 88 ? -8.758 -1.145 12.954 1.00 90.62 88 TYR A CA 1
ATOM 654 C C . TYR A 1 88 ? -9.369 0.208 12.614 1.00 90.62 88 TYR A C 1
ATOM 656 O O . TYR A 1 88 ? -8.798 1.233 12.959 1.00 90.62 88 TYR A O 1
ATOM 664 N N . TYR A 1 89 ? -10.497 0.183 11.910 1.00 87.50 89 TYR A N 1
ATOM 665 C CA . TYR A 1 89 ? -11.308 1.357 11.621 1.00 87.50 89 TYR A CA 1
ATOM 666 C C . TYR A 1 89 ? -12.716 1.140 12.169 1.00 87.50 89 TYR A C 1
ATOM 668 O O . TYR A 1 89 ? -13.453 0.271 11.692 1.00 87.50 89 TYR A O 1
ATOM 676 N N . PHE A 1 90 ? -13.065 1.931 13.169 1.00 87.88 90 PHE A N 1
ATOM 677 C CA . PHE A 1 90 ? -14.366 2.032 13.794 1.00 87.88 90 PHE A CA 1
ATOM 678 C C . PHE A 1 90 ? -15.151 3.185 13.177 1.00 87.88 90 PHE A C 1
ATOM 680 O O . PHE A 1 90 ? -14.642 4.294 13.080 1.00 87.88 90 PHE A O 1
ATOM 687 N N . ASP A 1 91 ? -16.409 2.945 12.828 1.00 88.62 91 ASP A N 1
ATOM 688 C CA . ASP A 1 91 ? -17.359 3.982 12.430 1.00 88.62 91 ASP A CA 1
ATOM 689 C C . ASP A 1 91 ? -18.674 3.727 13.169 1.00 88.62 91 ASP A C 1
ATOM 691 O O . ASP A 1 91 ? -19.289 2.668 13.016 1.00 88.62 91 ASP A O 1
ATOM 695 N N . ALA A 1 92 ? -19.078 4.678 14.012 1.00 85.88 92 ALA A N 1
ATOM 696 C CA . ALA A 1 92 ? -20.308 4.591 14.794 1.00 85.88 92 ALA A CA 1
ATOM 697 C C . ALA A 1 92 ? -21.547 5.119 14.045 1.00 85.88 92 ALA A C 1
ATOM 699 O O . ALA A 1 92 ? -22.643 5.112 14.606 1.00 85.88 92 ALA A O 1
ATOM 700 N N . GLY A 1 93 ? -21.404 5.605 12.805 1.00 86.75 93 GLY A N 1
ATOM 701 C CA . GLY A 1 93 ? -22.506 6.151 12.004 1.00 86.75 93 GLY A CA 1
ATOM 702 C C . GLY A 1 93 ? -23.066 7.482 12.520 1.00 86.75 93 GLY A C 1
ATOM 703 O O . GLY A 1 93 ? -24.106 7.941 12.056 1.00 86.75 93 GLY A O 1
ATOM 704 N N . ASN A 1 94 ? -22.388 8.109 13.484 1.00 90.56 94 ASN A N 1
ATOM 705 C CA . ASN A 1 94 ? -22.774 9.366 14.133 1.00 90.56 94 ASN A CA 1
ATOM 706 C C . ASN A 1 94 ? -21.780 10.511 13.854 1.00 90.56 94 ASN A C 1
ATOM 708 O O . ASN A 1 94 ? -21.807 11.529 14.542 1.00 90.56 94 ASN A O 1
ATOM 712 N N . GLY A 1 95 ? -20.882 10.329 12.881 1.00 85.88 95 GLY A N 1
ATOM 713 C CA . GLY A 1 95 ? -19.827 11.289 12.550 1.00 85.88 95 GLY A CA 1
ATOM 714 C C . GLY A 1 95 ? -18.537 11.144 13.367 1.00 85.88 95 GLY A C 1
ATOM 715 O O . GLY A 1 95 ? -17.611 11.916 13.138 1.00 85.88 95 GLY A O 1
ATOM 716 N N . PHE A 1 96 ? -18.442 10.161 14.271 1.00 84.94 96 PHE A N 1
ATOM 717 C CA . PHE A 1 96 ? -17.191 9.786 14.934 1.00 84.94 96 PHE A CA 1
ATOM 718 C C . PHE A 1 96 ? -16.657 8.452 14.404 1.00 84.94 96 PHE A C 1
ATOM 720 O O . PHE A 1 96 ? -17.377 7.451 14.354 1.00 84.94 96 PHE A O 1
ATOM 727 N N . SER A 1 97 ? -15.365 8.443 14.075 1.00 85.69 97 SER A N 1
ATOM 728 C CA . SER A 1 97 ? -14.609 7.252 13.691 1.00 85.69 97 SER A CA 1
ATOM 729 C C . SER A 1 97 ? -13.281 7.184 14.444 1.00 85.69 97 SER A C 1
ATOM 731 O O . SER A 1 97 ? -12.740 8.231 14.807 1.00 85.69 97 SER A O 1
ATOM 733 N N . ALA A 1 98 ? -12.759 5.977 14.655 1.00 79.81 98 ALA A N 1
ATOM 734 C CA . ALA A 1 98 ? -11.481 5.730 15.329 1.00 79.81 98 ALA A CA 1
ATOM 735 C C . ALA A 1 98 ? -10.655 4.670 14.601 1.00 79.81 98 ALA A C 1
ATOM 737 O O . ALA A 1 98 ? -11.274 3.763 14.007 1.00 79.81 98 ALA A O 1
#